Protein AF-0000000085037335 (afdb_homodimer)

Structure (mmCIF, N/CA/C/O backbone):
data_AF-0000000085037335-model_v1
#
loop_
_entity.id
_entity.type
_entity.pdbx_description
1 polymer 'Helix-turn-helix domain-containing protein'
#
loop_
_atom_site.group_PDB
_atom_site.id
_atom_site.type_symbol
_atom_site.label_atom_id
_atom_site.label_alt_id
_atom_site.label_comp_id
_atom_site.label_asym_id
_atom_site.label_entity_id
_atom_site.label_seq_id
_atom_site.pdbx_PDB_ins_code
_atom_site.Cartn_x
_atom_site.Cartn_y
_atom_site.Cartn_z
_atom_site.occupancy
_atom_site.B_iso_or_equiv
_atom_site.auth_seq_id
_atom_site.auth_comp_id
_atom_site.auth_asym_id
_atom_site.auth_atom_id
_atom_site.pdbx_PDB_model_num
ATOM 1 N N . MET A 1 1 ? 2.287 -10.758 11.461 1 79.62 1 MET A N 1
ATOM 2 C CA . MET A 1 1 ? 1.59 -10.734 10.18 1 79.62 1 MET A CA 1
ATOM 3 C C . MET A 1 1 ? 1.152 -9.312 9.828 1 79.62 1 MET A C 1
ATOM 5 O O . MET A 1 1 ? 0.823 -8.523 10.711 1 79.62 1 MET A O 1
ATOM 9 N N . ILE A 1 2 ? 1.371 -8.938 8.516 1 87.19 2 ILE A N 1
ATOM 10 C CA . ILE A 1 2 ? 1.037 -7.586 8.086 1 87.19 2 ILE A CA 1
ATOM 11 C C . ILE A 1 2 ? -0.454 -7.5 7.77 1 87.19 2 ILE A C 1
ATOM 13 O O . ILE A 1 2 ? -0.998 -8.359 7.066 1 87.19 2 ILE A O 1
ATOM 17 N N . ASP A 1 3 ? -1.131 -6.586 8.414 1 95.56 3 ASP A N 1
ATOM 18 C CA . ASP A 1 3 ? -2.535 -6.316 8.125 1 95.56 3 ASP A CA 1
ATOM 19 C C . ASP A 1 3 ? -2.697 -5.004 7.359 1 95.56 3 ASP A C 1
ATOM 21 O O . ASP A 1 3 ? -2.547 -3.924 7.934 1 95.56 3 ASP A O 1
ATOM 25 N N . LEU A 1 4 ? -3.092 -5.078 6.078 1 97.25 4 LEU A N 1
ATOM 26 C CA . LEU A 1 4 ? -3.162 -3.916 5.195 1 97.25 4 LEU A CA 1
ATOM 27 C C . LEU A 1 4 ? -4.371 -3.049 5.535 1 97.25 4 LEU A C 1
ATOM 29 O O . LEU A 1 4 ? -4.492 -1.928 5.035 1 97.25 4 LEU A O 1
ATOM 33 N N . ARG A 1 5 ? -5.211 -3.539 6.398 1 95.56 5 ARG A N 1
ATOM 34 C CA . ARG A 1 5 ? -6.379 -2.768 6.809 1 95.56 5 ARG A CA 1
ATOM 35 C C . ARG A 1 5 ? -6.035 -1.813 7.945 1 95.56 5 ARG A C 1
ATOM 37 O O . ARG A 1 5 ? -6.875 -1.017 8.375 1 95.56 5 ARG A O 1
ATOM 44 N N . ASP A 1 6 ? -4.816 -1.895 8.367 1 96.75 6 ASP A N 1
ATOM 45 C CA . ASP A 1 6 ? -4.371 -0.993 9.43 1 96.75 6 ASP A CA 1
ATOM 46 C C . ASP A 1 6 ? -4.586 0.466 9.031 1 96.75 6 ASP A C 1
ATOM 48 O O . ASP A 1 6 ? -4.141 0.899 7.969 1 96.75 6 ASP A O 1
ATOM 52 N N . ARG A 1 7 ? -5.145 1.207 9.906 1 95.56 7 ARG A N 1
ATOM 53 C CA . ARG A 1 7 ? -5.48 2.602 9.633 1 95.56 7 ARG A CA 1
ATOM 54 C C . ARG A 1 7 ? -4.223 3.457 9.523 1 95.56 7 ARG A C 1
ATOM 56 O O . ARG A 1 7 ? -4.266 4.562 8.984 1 95.56 7 ARG A O 1
ATOM 63 N N . ASP A 1 8 ? -3.139 2.914 9.977 1 96.75 8 ASP A N 1
ATOM 64 C CA . ASP A 1 8 ? -1.885 3.662 9.977 1 96.75 8 ASP A CA 1
ATOM 65 C C . ASP A 1 8 ? -1.195 3.57 8.609 1 96.75 8 ASP A C 1
ATOM 67 O O . ASP A 1 8 ? -0.164 4.207 8.391 1 96.75 8 ASP A O 1
ATOM 71 N N . ILE A 1 9 ? -1.771 2.85 7.719 1 97.94 9 ILE A N 1
ATOM 72 C CA . ILE A 1 9 ? -1.304 2.84 6.336 1 97.94 9 ILE A CA 1
ATOM 73 C C . ILE A 1 9 ? -2.352 3.486 5.434 1 97.94 9 ILE A C 1
ATOM 75 O O . ILE A 1 9 ? -3.541 3.178 5.535 1 97.94 9 ILE A O 1
ATOM 79 N N . MET A 1 10 ? -1.904 4.371 4.57 1 98.06 10 MET A N 1
ATOM 80 C CA . MET A 1 10 ? -2.875 5.117 3.775 1 98.06 10 MET A CA 1
ATOM 81 C C . MET A 1 10 ? -2.266 5.566 2.451 1 98.06 10 MET A C 1
ATOM 83 O O . MET A 1 10 ? -1.042 5.598 2.307 1 98.06 10 MET A O 1
ATOM 87 N N . SER A 1 11 ? -3.135 5.848 1.482 1 98.38 11 SER A N 1
ATOM 88 C CA . SER A 1 11 ? -2.672 6.457 0.24 1 98.38 11 SER A CA 1
ATOM 89 C C . SER A 1 11 ? -2.193 7.887 0.469 1 98.38 11 SER A C 1
ATOM 91 O O . SER A 1 11 ? -2.564 8.523 1.46 1 98.38 11 SER A O 1
ATOM 93 N N . SER A 1 12 ? -1.474 8.336 -0.417 1 98.5 12 SER A N 1
ATOM 94 C CA . SER A 1 12 ? -0.953 9.695 -0.321 1 98.5 12 SER A CA 1
ATOM 95 C C . SER A 1 12 ? -2.082 10.711 -0.239 1 98.5 12 SER A C 1
ATOM 97 O O . SER A 1 12 ? -2.016 11.664 0.548 1 98.5 12 SER A O 1
ATOM 99 N N . MET A 1 13 ? -3.127 10.523 -1.058 1 98.31 13 MET A N 1
ATOM 100 C CA . MET A 1 13 ? -4.238 11.469 -1.051 1 98.31 13 MET A CA 1
ATOM 101 C C . MET A 1 13 ? -4.98 11.43 0.283 1 98.31 13 MET A C 1
ATOM 103 O O . MET A 1 13 ? -5.305 12.469 0.847 1 98.31 13 MET A O 1
ATOM 107 N N . GLU A 1 14 ? -5.258 10.266 0.747 1 98.25 14 GLU A N 1
ATOM 108 C CA . GLU A 1 14 ? -5.914 10.109 2.043 1 98.25 14 GLU A CA 1
ATOM 109 C C . GLU A 1 14 ? -5.086 10.742 3.156 1 98.25 14 GLU A C 1
ATOM 111 O O . GLU A 1 14 ? -5.625 11.43 4.027 1 98.25 14 GLU A O 1
ATOM 116 N N . ALA A 1 15 ? -3.814 10.484 3.148 1 98.81 15 ALA A N 1
ATOM 117 C CA . ALA A 1 15 ? -2.893 11.039 4.137 1 98.81 15 ALA A CA 1
ATOM 118 C C . ALA A 1 15 ? -2.963 12.562 4.164 1 98.81 15 ALA A C 1
ATOM 120 O O . ALA A 1 15 ? -3.084 13.172 5.23 1 98.81 15 ALA A O 1
ATOM 121 N N . ALA A 1 16 ? -2.887 13.117 2.951 1 98.81 16 ALA A N 1
ATOM 122 C CA . ALA A 1 16 ? -2.949 14.57 2.842 1 98.81 16 ALA A CA 1
ATOM 123 C C . ALA A 1 16 ? -4.227 15.109 3.477 1 98.81 16 ALA A C 1
ATOM 125 O O . ALA A 1 16 ? -4.184 16.078 4.25 1 98.81 16 ALA A O 1
ATOM 126 N N . LYS A 1 17 ? -5.293 14.484 3.182 1 98.56 17 LYS A N 1
ATOM 127 C CA . LYS A 1 17 ? -6.582 14.914 3.715 1 98.56 17 LYS A CA 1
ATOM 128 C C . LYS A 1 17 ? -6.609 14.812 5.238 1 98.56 17 LYS A C 1
ATOM 130 O O . LYS A 1 17 ? -7.078 15.727 5.918 1 98.56 17 LYS A O 1
ATOM 135 N N . ARG A 1 18 ? -6.129 13.773 5.746 1 98.62 18 ARG A N 1
ATOM 136 C CA . ARG A 1 18 ? -6.133 13.539 7.188 1 98.62 18 ARG A CA 1
ATOM 137 C C . ARG A 1 18 ? -5.301 14.586 7.918 1 98.62 18 ARG A C 1
ATOM 139 O O . ARG A 1 18 ? -5.594 14.93 9.062 1 98.62 18 ARG A O 1
ATOM 146 N N . TRP A 1 19 ? -4.355 15.062 7.316 1 98.69 19 TRP A N 1
ATOM 147 C CA . TRP A 1 19 ? -3.475 16.047 7.934 1 98.69 19 TRP A CA 1
ATOM 148 C C . TRP A 1 19 ? -3.848 17.453 7.492 1 98.69 19 TRP A C 1
ATOM 150 O O . TRP A 1 19 ? -3.049 18.391 7.633 1 98.69 19 TRP A O 1
ATOM 160 N N . MET A 1 20 ? -4.914 17.531 6.766 1 98.44 20 MET A N 1
ATOM 161 C CA . MET A 1 20 ? -5.43 18.844 6.359 1 98.44 20 MET A CA 1
ATOM 162 C C . MET A 1 20 ? -4.445 19.562 5.449 1 98.44 20 MET A C 1
ATOM 164 O O . MET A 1 20 ? -4.148 20.734 5.652 1 98.44 20 MET A O 1
ATOM 168 N N . LYS A 1 21 ? -3.877 18.812 4.508 1 98.31 21 LYS A N 1
ATOM 169 C CA . LYS A 1 21 ? -2.965 19.344 3.498 1 98.31 21 LYS A CA 1
ATOM 170 C C . LYS A 1 21 ? -3.604 19.328 2.113 1 98.31 21 LYS A C 1
ATOM 172 O O . LYS A 1 21 ? -4.676 18.734 1.93 1 98.31 21 LYS A O 1
ATOM 177 N N . ALA A 1 22 ? -2.902 20.047 1.201 1 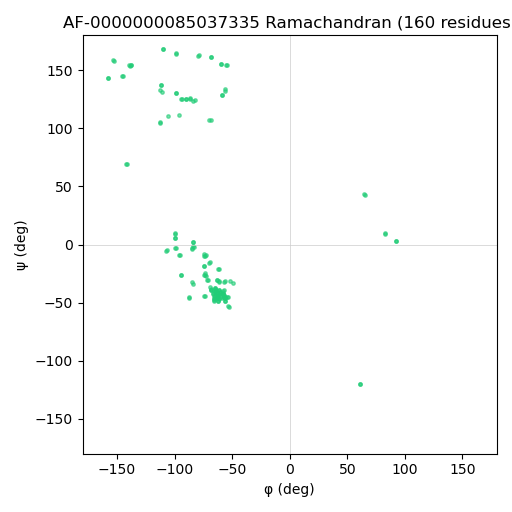98.31 22 ALA A N 1
ATOM 178 C CA . ALA A 1 22 ? -3.318 19.938 -0.195 1 98.31 22 ALA A CA 1
ATOM 179 C C . ALA A 1 22 ? -3.234 18.5 -0.688 1 98.31 22 ALA A C 1
ATOM 181 O O . ALA A 1 22 ? -2.383 17.734 -0.234 1 98.31 22 ALA A O 1
ATOM 182 N N . ASP A 1 23 ? -4.012 18.172 -1.696 1 98.12 23 ASP A N 1
ATOM 183 C CA . ASP A 1 23 ? -4.148 16.781 -2.164 1 98.12 23 ASP A CA 1
ATOM 184 C C . ASP A 1 23 ? -2.812 16.234 -2.654 1 98.12 23 ASP A C 1
ATOM 186 O O . ASP A 1 23 ? -2.561 15.031 -2.564 1 98.12 23 ASP A O 1
ATOM 190 N N . ASP A 1 24 ? -1.976 17.062 -3.182 1 98.44 24 ASP A N 1
ATOM 191 C CA . ASP A 1 24 ? -0.737 16.594 -3.791 1 98.44 24 ASP A CA 1
ATOM 192 C C . ASP A 1 24 ? 0.446 16.766 -2.842 1 98.44 24 ASP A C 1
ATOM 194 O O . ASP A 1 24 ? 1.6 16.609 -3.244 1 98.44 24 ASP A O 1
ATOM 198 N N . TYR A 1 25 ? 0.111 17.125 -1.598 1 98.81 25 TYR A N 1
ATOM 199 C CA . TYR A 1 25 ? 1.15 17.438 -0.626 1 98.81 25 TYR A CA 1
ATOM 200 C C . TYR A 1 25 ? 2.168 16.312 -0.526 1 98.81 25 TYR A C 1
ATOM 202 O O . TYR A 1 25 ? 3.373 16.531 -0.667 1 98.81 25 TYR A O 1
ATOM 210 N N . VAL A 1 26 ? 1.73 15.109 -0.295 1 98.81 26 VAL A N 1
ATOM 211 C CA . VAL A 1 26 ? 2.631 13.984 -0.063 1 98.81 26 VAL A CA 1
ATOM 212 C C . VAL A 1 26 ? 3.469 13.727 -1.313 1 98.81 26 VAL A C 1
ATOM 214 O O . VAL A 1 26 ? 4.68 13.508 -1.223 1 98.81 26 VAL A O 1
ATOM 217 N N . ARG A 1 27 ? 2.828 13.727 -2.438 1 98.56 27 ARG A N 1
ATOM 218 C CA . ARG A 1 27 ? 3.533 13.531 -3.699 1 98.56 27 ARG A CA 1
ATOM 219 C C . ARG A 1 27 ? 4.613 14.586 -3.898 1 98.56 27 ARG A C 1
ATOM 221 O O . ARG A 1 27 ? 5.711 14.281 -4.363 1 98.56 27 ARG A O 1
ATOM 228 N N . GLN A 1 28 ? 4.285 15.773 -3.582 1 98.75 28 GLN A N 1
ATOM 229 C CA . GLN A 1 28 ? 5.227 16.875 -3.75 1 98.75 28 GLN A CA 1
ATOM 230 C C . GLN A 1 28 ? 6.426 16.719 -2.818 1 98.75 28 GLN A C 1
ATOM 232 O O . GLN A 1 28 ? 7.574 16.891 -3.24 1 98.75 28 GLN A O 1
ATOM 237 N N . VAL A 1 29 ? 6.129 16.453 -1.593 1 98.62 29 VAL A N 1
ATOM 238 C CA . VAL A 1 29 ? 7.211 16.297 -0.627 1 98.62 29 VAL A CA 1
ATOM 239 C C . VAL A 1 29 ? 8.078 15.102 -1.012 1 98.62 29 VAL A C 1
ATOM 241 O O . VAL A 1 29 ? 9.312 15.18 -0.964 1 98.62 29 VAL A O 1
ATOM 244 N N . TYR A 1 30 ? 7.426 14.078 -1.416 1 98.69 30 TYR A N 1
ATOM 245 C CA . TYR A 1 30 ? 8.156 12.875 -1.812 1 98.69 30 TYR A CA 1
ATOM 246 C C . TYR A 1 30 ? 9.078 13.164 -2.996 1 98.69 30 TYR A C 1
ATOM 248 O O . TYR A 1 30 ? 10.195 12.648 -3.059 1 98.69 30 TYR A O 1
ATOM 256 N N . ARG A 1 31 ? 8.57 13.82 -3.967 1 98.25 31 ARG A N 1
ATOM 257 C CA . ARG A 1 31 ? 9.336 14.156 -5.164 1 98.25 31 ARG A CA 1
ATOM 258 C C . ARG A 1 31 ? 10.531 15.031 -4.82 1 98.25 31 ARG A C 1
ATOM 260 O O . ARG A 1 31 ? 11.625 14.844 -5.359 1 98.25 31 ARG A O 1
ATOM 267 N N . LYS A 1 32 ? 10.383 15.938 -3.938 1 98.31 32 LYS A N 1
ATOM 268 C CA . LYS A 1 32 ? 11.391 16.953 -3.652 1 98.31 32 LYS A CA 1
ATOM 269 C C . LYS A 1 32 ? 12.391 16.469 -2.605 1 98.31 32 LYS A C 1
ATOM 271 O O . LYS A 1 32 ? 13.594 16.672 -2.742 1 98.31 32 LYS A O 1
ATOM 276 N N . THR A 1 33 ? 11.797 15.852 -1.522 1 98.06 33 THR A N 1
ATOM 277 C CA . THR A 1 33 ? 12.633 15.453 -0.396 1 98.06 33 THR A CA 1
ATOM 278 C C . THR A 1 33 ? 12.172 14.117 0.18 1 98.06 33 THR A C 1
ATOM 280 O O . THR A 1 33 ? 11.727 14.055 1.33 1 98.06 33 THR A O 1
ATOM 283 N N . PRO A 1 34 ? 12.375 13.125 -0.564 1 97.69 34 PRO A N 1
ATOM 284 C CA . PRO A 1 34 ? 11.906 11.812 -0.111 1 97.69 34 PRO A CA 1
ATOM 285 C C . PRO A 1 34 ? 12.57 11.359 1.188 1 97.69 34 PRO A C 1
ATOM 287 O O . PRO A 1 34 ? 11.977 10.602 1.958 1 97.69 34 PRO A O 1
ATOM 290 N N . GLU A 1 35 ? 13.75 11.922 1.534 1 98 35 GLU A N 1
ATOM 291 C CA . GLU A 1 35 ? 14.523 11.508 2.699 1 98 35 GLU A CA 1
ATOM 292 C C . GLU A 1 35 ? 13.898 12.016 3.992 1 98 35 GLU A C 1
ATOM 294 O O . GLU A 1 35 ? 14.25 11.562 5.082 1 98 35 GLU A O 1
ATOM 299 N N . ARG A 1 36 ? 12.93 12.875 3.809 1 98.25 36 ARG A N 1
ATOM 300 C CA . ARG A 1 36 ? 12.25 13.375 4.996 1 98.25 36 ARG A CA 1
ATOM 301 C C . ARG A 1 36 ? 11.312 12.312 5.574 1 98.25 36 ARG A C 1
ATOM 303 O O . ARG A 1 36 ? 10.914 12.406 6.738 1 98.25 36 ARG A O 1
ATOM 310 N N . PHE A 1 37 ? 11.047 11.43 4.77 1 98.75 37 PHE A N 1
ATOM 311 C CA . PHE A 1 37 ? 10.297 10.289 5.285 1 98.75 37 PHE A CA 1
ATOM 312 C C . PHE A 1 37 ? 11.242 9.242 5.875 1 98.75 37 PHE A C 1
ATOM 314 O O . PHE A 1 37 ? 12.164 8.781 5.199 1 98.75 37 PHE A O 1
ATOM 321 N N . PRO A 1 38 ? 10.984 8.906 7.094 1 98.38 38 PRO A N 1
ATOM 322 C CA . PRO A 1 38 ? 11.789 7.805 7.621 1 98.38 38 PRO A CA 1
ATOM 323 C C . PRO A 1 38 ? 11.727 6.551 6.754 1 98.38 38 PRO A C 1
ATOM 325 O O . PRO A 1 38 ? 10.68 6.262 6.156 1 98.38 38 PRO A O 1
ATOM 328 N N . ALA A 1 39 ? 12.742 5.797 6.859 1 97.5 39 ALA A N 1
ATOM 329 C CA . ALA A 1 39 ? 12.789 4.562 6.078 1 97.5 39 ALA A CA 1
ATOM 330 C C . ALA A 1 39 ? 11.609 3.652 6.422 1 97.5 39 ALA A C 1
ATOM 332 O O . ALA A 1 39 ? 11.289 3.463 7.598 1 97.5 39 ALA A O 1
ATOM 333 N N . GLY A 1 40 ? 10.914 3.217 5.375 1 97.81 40 GLY A N 1
ATOM 334 C CA . GLY A 1 40 ? 9.852 2.24 5.582 1 97.81 40 GLY A CA 1
ATOM 335 C C . GLY A 1 40 ? 8.492 2.875 5.797 1 97.81 40 GLY A C 1
ATOM 336 O O . GLY A 1 40 ? 7.488 2.172 5.934 1 97.81 40 GLY A O 1
ATOM 337 N N . THR A 1 41 ? 8.453 4.152 5.707 1 98.5 41 THR A N 1
ATOM 338 C CA . THR A 1 41 ? 7.184 4.789 6.062 1 98.5 41 THR A CA 1
ATOM 339 C C . THR A 1 41 ? 6.469 5.301 4.812 1 98.5 41 THR A C 1
ATOM 341 O O . THR A 1 41 ? 5.355 5.816 4.898 1 98.5 41 THR A O 1
ATOM 344 N N . ILE A 1 42 ? 7.152 5.191 3.697 1 98.62 42 ILE A N 1
ATOM 345 C CA . ILE A 1 42 ? 6.523 5.527 2.424 1 98.62 42 ILE A CA 1
ATOM 346 C C . ILE A 1 42 ? 7.043 4.598 1.33 1 98.62 42 ILE A C 1
ATOM 348 O O . ILE A 1 42 ? 8.2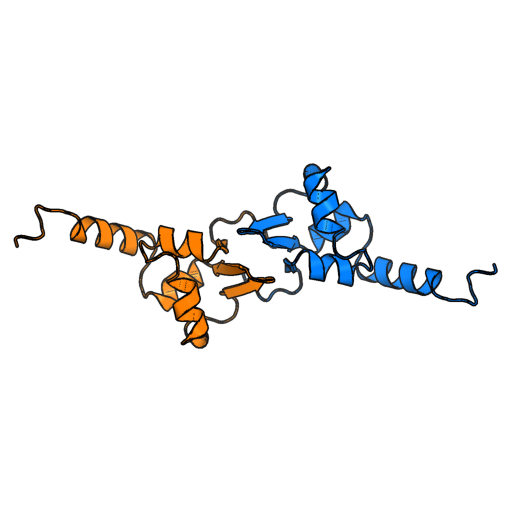11 4.211 1.337 1 98.62 42 ILE A O 1
ATOM 352 N N . ARG A 1 43 ? 6.18 4.273 0.416 1 97.94 43 ARG A N 1
ATOM 353 C CA . ARG A 1 43 ? 6.559 3.41 -0.697 1 97.94 43 ARG A CA 1
ATOM 354 C C . ARG A 1 43 ? 5.621 3.605 -1.886 1 97.94 43 ARG A C 1
ATOM 356 O O . ARG A 1 43 ? 4.418 3.787 -1.71 1 97.94 43 ARG A O 1
ATOM 363 N N . LYS A 1 44 ? 6.23 3.527 -2.996 1 96.69 44 LYS A N 1
ATOM 364 C CA . LYS A 1 44 ? 5.465 3.6 -4.234 1 96.69 44 LYS A CA 1
ATOM 365 C C . LYS A 1 44 ? 5.109 2.207 -4.746 1 96.69 44 LYS A C 1
ATOM 367 O O . LYS A 1 44 ? 5.988 1.358 -4.91 1 96.69 44 LYS A O 1
ATOM 372 N N . PHE A 1 45 ? 3.871 1.956 -4.965 1 97.12 45 PHE A N 1
ATOM 373 C CA . PHE A 1 45 ? 3.354 0.775 -5.648 1 97.12 45 PHE A CA 1
ATOM 374 C C . PHE A 1 45 ? 2.732 1.151 -6.984 1 97.12 45 PHE A C 1
ATOM 376 O O . PHE A 1 45 ? 1.589 1.61 -7.039 1 97.12 45 PHE A O 1
ATOM 383 N N . GLY A 1 46 ? 3.488 0.826 -8.016 1 92.5 46 GLY A N 1
ATOM 384 C CA . GLY A 1 46 ? 3.043 1.419 -9.266 1 92.5 46 GLY A CA 1
ATOM 385 C C . GLY A 1 46 ? 3.061 2.936 -9.25 1 92.5 46 GLY A C 1
ATOM 386 O O . GLY A 1 46 ? 4.098 3.545 -8.992 1 92.5 46 GLY A O 1
ATOM 387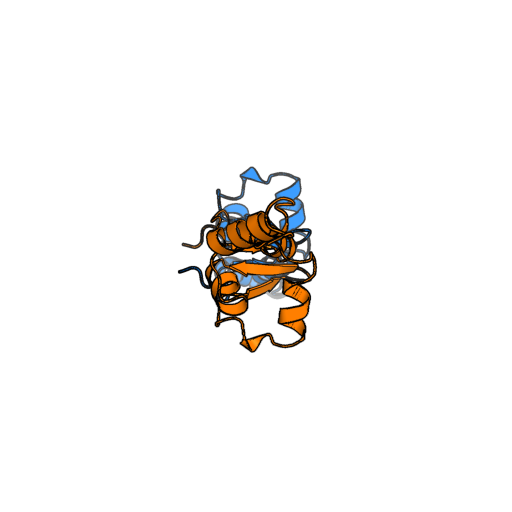 N N . LYS A 1 47 ? 1.919 3.455 -9.445 1 93.06 47 LYS A N 1
ATOM 388 C CA . LYS A 1 47 ? 1.841 4.914 -9.461 1 93.06 47 LYS A CA 1
ATOM 389 C C . LYS A 1 47 ? 1.346 5.449 -8.125 1 93.06 47 LYS A C 1
ATOM 391 O O . LYS A 1 47 ? 1.322 6.664 -7.906 1 93.06 47 LYS A O 1
ATOM 396 N N . GLN A 1 48 ? 1.027 4.586 -7.242 1 96.56 48 GLN A N 1
ATOM 397 C CA . GLN A 1 48 ? 0.418 5.008 -5.984 1 96.56 48 GLN A CA 1
ATOM 398 C C . GLN A 1 48 ? 1.453 5.07 -4.863 1 96.56 48 GLN A C 1
ATOM 400 O O . GLN A 1 48 ? 2.223 4.125 -4.672 1 96.56 48 GLN A O 1
ATOM 405 N N . LEU A 1 49 ? 1.427 6.23 -4.184 1 98.19 49 LEU A N 1
ATOM 406 C CA . LEU A 1 49 ? 2.221 6.363 -2.965 1 98.19 49 LEU A CA 1
ATOM 407 C C . LEU A 1 49 ? 1.412 5.945 -1.741 1 98.19 49 LEU A C 1
ATOM 409 O O . LEU A 1 49 ? 0.298 6.43 -1.533 1 98.19 49 LEU A O 1
ATOM 413 N N . VAL A 1 50 ? 1.98 5.062 -1.054 1 98.56 50 VAL A N 1
ATOM 414 C CA . VAL A 1 50 ? 1.409 4.648 0.224 1 98.56 50 VAL A CA 1
ATOM 415 C C . VAL A 1 50 ? 2.316 5.098 1.366 1 98.56 50 VAL A C 1
ATOM 417 O O . VAL A 1 50 ? 3.543 5.012 1.266 1 98.56 50 VAL A O 1
ATOM 420 N N . VAL A 1 51 ? 1.734 5.617 2.428 1 98.75 51 VAL A N 1
ATOM 421 C CA . VAL A 1 51 ? 2.506 6.203 3.518 1 98.75 51 VAL A CA 1
ATOM 422 C C . VAL A 1 51 ? 1.907 5.785 4.859 1 98.75 51 VAL A C 1
ATOM 424 O O . VAL A 1 51 ? 0.717 5.473 4.945 1 98.75 51 VAL A O 1
ATOM 427 N N . THR A 1 52 ? 2.738 5.777 5.867 1 98.56 52 THR A N 1
ATOM 428 C CA . THR A 1 52 ? 2.27 5.418 7.199 1 98.56 52 THR A CA 1
ATOM 429 C C . THR A 1 52 ? 2.004 6.668 8.031 1 98.56 52 THR A C 1
ATOM 431 O O . THR A 1 52 ? 2.463 7.758 7.688 1 98.56 52 THR A O 1
ATOM 434 N N . ARG A 1 53 ? 1.301 6.469 9.086 1 98.5 53 ARG A N 1
ATOM 435 C CA . ARG A 1 53 ? 1.062 7.539 10.055 1 98.5 53 ARG A CA 1
ATOM 436 C C . ARG A 1 53 ? 2.377 8.117 10.562 1 98.5 53 ARG A C 1
ATOM 438 O O . ARG A 1 53 ? 2.535 9.344 10.625 1 98.5 53 ARG A O 1
ATOM 445 N N . LYS A 1 54 ? 3.324 7.258 10.906 1 98.5 54 LYS A N 1
ATOM 446 C CA . LYS A 1 54 ? 4.629 7.727 11.367 1 98.5 54 LYS A CA 1
ATOM 447 C C . LYS A 1 54 ? 5.293 8.609 10.312 1 98.5 54 LYS A C 1
ATOM 449 O O . LYS A 1 54 ? 5.863 9.656 10.641 1 98.5 54 LYS A O 1
ATOM 454 N N . GLY A 1 55 ? 5.195 8.172 9.094 1 98.69 55 GLY A N 1
ATOM 455 C CA . GLY A 1 55 ? 5.742 8.977 8.023 1 98.69 55 GLY A CA 1
ATOM 456 C C . GLY A 1 55 ? 5.16 10.375 7.969 1 98.69 55 GLY A C 1
ATOM 457 O O . GLY A 1 55 ? 5.898 11.359 7.875 1 98.69 55 GLY A O 1
ATOM 458 N N . MET A 1 56 ? 3.893 10.43 8.086 1 98.81 56 MET A N 1
ATOM 459 C CA . MET A 1 56 ? 3.211 11.719 8.023 1 98.81 56 MET A CA 1
ATOM 460 C C . MET A 1 56 ? 3.576 12.586 9.227 1 98.81 56 MET A C 1
ATOM 462 O O . MET A 1 56 ? 3.807 13.789 9.086 1 98.81 56 MET A O 1
ATOM 466 N N . GLU A 1 57 ? 3.639 12.031 10.398 1 98.75 57 GLU A N 1
ATOM 467 C CA . GLU A 1 57 ? 3.986 12.781 11.602 1 98.75 57 GLU A CA 1
ATOM 468 C C . GLU A 1 57 ? 5.383 13.383 11.492 1 98.75 57 GLU A C 1
ATOM 470 O O . GLU A 1 57 ? 5.594 14.547 11.859 1 98.75 57 GLU A O 1
ATOM 475 N N . VAL A 1 58 ? 6.293 12.648 10.961 1 98.69 58 VAL A N 1
ATOM 476 C CA . VAL A 1 58 ? 7.68 13.102 10.898 1 98.69 58 VAL A CA 1
ATOM 477 C C . VAL A 1 58 ? 7.816 14.188 9.828 1 98.69 58 VAL A C 1
ATOM 479 O O . VAL A 1 58 ? 8.398 15.242 10.078 1 98.69 58 VAL A O 1
ATOM 482 N N . VAL A 1 59 ? 7.211 13.953 8.695 1 98.62 59 VAL A N 1
ATOM 483 C CA . VAL A 1 59 ? 7.441 14.859 7.574 1 98.62 59 VAL A CA 1
ATOM 484 C C . VAL A 1 59 ? 6.75 16.188 7.836 1 98.62 59 VAL A C 1
ATOM 486 O O . VAL A 1 59 ? 7.227 17.234 7.391 1 98.62 59 VAL A O 1
ATOM 489 N N . THR A 1 60 ? 5.648 16.141 8.562 1 98.5 60 THR A N 1
ATOM 490 C CA . THR A 1 60 ? 4.895 17.359 8.812 1 98.5 60 THR A CA 1
ATOM 491 C C . THR A 1 60 ? 5.301 17.984 10.141 1 98.5 60 THR A C 1
ATOM 493 O O . THR A 1 60 ? 5.031 19.172 10.391 1 98.5 60 THR A O 1
ATOM 496 N N . GLY A 1 61 ? 5.789 17.125 11.062 1 98.5 61 GLY A N 1
ATOM 497 C CA . GLY A 1 61 ? 6.148 17.594 12.383 1 98.5 61 GLY A CA 1
ATOM 498 C C . GLY A 1 61 ? 4.965 17.703 13.328 1 98.5 61 GLY A C 1
ATOM 499 O O . GLY A 1 61 ? 5.059 18.312 14.391 1 98.5 61 GLY A O 1
ATOM 500 N N . GLU A 1 62 ? 3.838 17.188 12.93 1 98.38 62 GLU A N 1
ATOM 501 C CA . GLU A 1 62 ? 2.627 17.234 13.75 1 98.38 62 GLU A CA 1
ATOM 502 C C . GLU A 1 62 ? 1.855 15.922 13.664 1 98.38 62 GLU A C 1
ATOM 504 O O . GLU A 1 62 ? 1.942 15.211 12.664 1 98.38 62 GLU A O 1
ATOM 509 N N . THR A 1 63 ? 1.104 15.648 14.68 1 98.62 63 THR A N 1
ATOM 510 C CA . THR A 1 63 ? 0.187 14.516 14.664 1 98.62 63 THR A CA 1
ATOM 511 C C . THR A 1 63 ? -1.083 14.859 13.891 1 98.62 63 THR A C 1
ATOM 513 O O . THR A 1 63 ? -1.344 16.031 13.602 1 98.62 63 THR A O 1
ATOM 516 N N . GLU A 1 64 ? -1.723 13.758 13.562 1 98.56 64 GLU A N 1
ATOM 517 C CA . GLU A 1 64 ? -2.994 13.953 12.875 1 98.56 64 GLU A CA 1
ATOM 518 C C . GLU A 1 64 ? -3.918 14.875 13.664 1 98.56 64 GLU A C 1
ATOM 520 O O . GLU A 1 64 ? -4.559 15.758 13.094 1 98.56 64 GLU A O 1
ATOM 525 N N . ILE A 1 65 ? -4.004 14.656 14.898 1 98.19 65 ILE A N 1
ATOM 526 C CA . ILE A 1 65 ? -4.871 15.43 15.781 1 98.19 6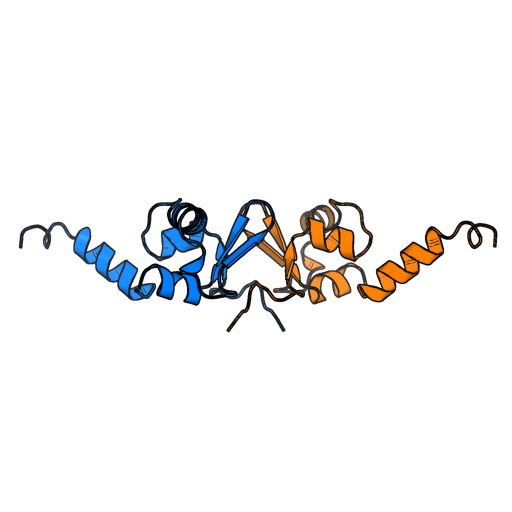5 ILE A CA 1
ATOM 527 C C . ILE A 1 65 ? -4.422 16.891 15.781 1 98.19 65 ILE A C 1
ATOM 529 O O . ILE A 1 65 ? -5.25 17.797 15.664 1 98.19 65 ILE A O 1
ATOM 533 N N . GLU A 1 66 ? -3.146 17.109 15.961 1 98.31 66 GLU A N 1
ATOM 534 C CA . GLU A 1 66 ? -2.607 18.469 15.945 1 98.31 66 GLU A CA 1
ATOM 535 C C . GLU A 1 66 ? -2.932 19.188 14.633 1 98.31 66 GLU A C 1
ATOM 537 O O . GLU A 1 66 ? -3.287 20.359 14.633 1 98.31 66 GLU A O 1
ATOM 542 N N . ALA A 1 67 ? -2.865 18.453 13.547 1 98.25 67 ALA A N 1
ATOM 543 C CA . ALA A 1 67 ? -3.156 19.031 12.234 1 98.25 67 ALA A CA 1
ATOM 544 C C . ALA A 1 67 ? -4.602 19.516 12.156 1 98.25 67 ALA A C 1
ATOM 546 O O . ALA A 1 67 ? -4.871 20.594 11.648 1 98.25 67 ALA A O 1
ATOM 547 N N . LYS A 1 68 ? -5.434 18.719 12.641 1 97.5 68 LYS A N 1
ATOM 548 C CA . LYS A 1 68 ? -6.855 19.047 12.617 1 97.5 68 LYS A CA 1
ATOM 549 C C . LYS A 1 68 ? -7.164 20.219 13.547 1 97.5 68 LYS A C 1
ATOM 551 O O . LYS A 1 68 ? -7.988 21.078 13.234 1 97.5 68 LYS A O 1
ATOM 556 N N . GLN A 1 69 ? -6.5 20.234 14.664 1 96.94 69 GLN A N 1
ATOM 557 C CA . GLN A 1 69 ? -6.68 21.344 15.602 1 96.94 69 GLN A CA 1
ATOM 558 C C . GLN A 1 69 ? -6.184 22.656 15 1 96.94 69 GLN A C 1
ATOM 560 O O . GLN A 1 69 ? -6.859 23.688 15.102 1 96.94 69 GLN A O 1
ATOM 565 N N . PHE A 1 70 ? -5.051 22.594 14.383 1 94.75 70 PHE A N 1
ATOM 566 C CA . PHE A 1 70 ? -4.488 23.797 13.766 1 94.75 70 PHE A CA 1
ATOM 567 C C . PHE A 1 70 ? -5.375 24.281 12.633 1 94.75 70 PHE A C 1
ATOM 569 O O . PHE A 1 70 ? -5.562 25.5 12.469 1 94.75 70 PHE A O 1
ATOM 576 N N . ALA A 1 71 ? -5.91 23.359 11.898 1 93.94 71 ALA A N 1
ATOM 577 C CA . ALA A 1 71 ? -6.797 23.734 10.797 1 93.94 71 ALA A CA 1
ATOM 578 C C . ALA A 1 71 ? -8.07 24.406 11.32 1 93.94 71 ALA A C 1
ATOM 580 O O . ALA A 1 71 ? -8.578 25.344 10.711 1 93.94 71 ALA A O 1
ATOM 581 N N . SER A 1 72 ? -8.547 23.859 12.391 1 93 72 SER A N 1
ATOM 582 C CA . SER A 1 72 ? -9.758 24.422 12.984 1 93 72 SER A CA 1
ATOM 583 C C . SER A 1 72 ? -9.516 25.828 13.5 1 93 72 SER A C 1
ATOM 585 O O . SER A 1 72 ? -10.398 26.688 13.391 1 93 72 SER A O 1
ATOM 587 N N . ILE A 1 73 ? -8.414 26.062 14.031 1 91.31 73 ILE A N 1
ATOM 588 C CA . ILE A 1 73 ? -8.055 27.375 14.57 1 91.31 73 ILE A CA 1
ATOM 589 C C . ILE A 1 73 ? -7.898 28.375 13.422 1 91.31 73 ILE A C 1
ATOM 591 O O . ILE A 1 73 ? -8.391 29.5 13.508 1 91.31 73 ILE A O 1
ATOM 595 N N . ARG A 1 74 ? -7.312 27.875 12.344 1 91.19 74 ARG A N 1
ATOM 596 C CA . ARG A 1 74 ? -7.047 28.75 11.211 1 91.19 74 ARG A CA 1
ATOM 597 C C . ARG A 1 74 ? -8.336 29.094 10.461 1 91.19 74 ARG A C 1
ATOM 599 O O . ARG A 1 74 ? -8.438 30.156 9.844 1 91.19 74 ARG A O 1
ATOM 606 N N . GLN A 1 75 ? -9.273 28.25 10.531 1 88.62 75 GLN A N 1
ATOM 607 C CA . GLN A 1 75 ? -10.508 28.453 9.773 1 88.62 75 GLN A CA 1
ATOM 608 C C . GLN A 1 75 ? -11.57 29.125 10.633 1 88.62 75 GLN A C 1
ATOM 610 O O . GLN A 1 75 ? -12.648 29.469 10.133 1 88.62 75 GLN A O 1
ATOM 615 N N . ASP A 1 76 ? -11.203 29.203 11.914 1 83.69 76 ASP A N 1
ATOM 616 C CA . ASP A 1 76 ? -12.141 29.859 12.812 1 83.69 76 ASP A CA 1
ATOM 617 C C . ASP A 1 76 ? -12.195 31.359 12.539 1 83.69 76 ASP A C 1
ATOM 619 O O . ASP A 1 76 ? -11.203 32.062 12.742 1 83.69 76 ASP A O 1
ATOM 623 N N . PRO A 1 77 ? -13.227 31.922 11.953 1 77.44 77 PRO A N 1
ATOM 624 C CA . PRO A 1 77 ? -13.352 33.344 11.641 1 77.44 77 PRO A CA 1
ATOM 625 C C . PRO A 1 77 ? -13.203 34.25 12.883 1 77.44 77 PRO A C 1
ATOM 627 O O . PRO A 1 77 ? -12.828 35.406 12.766 1 77.44 77 PRO A O 1
ATOM 630 N N . ASN A 1 78 ? -13.625 33.719 13.938 1 73.94 78 ASN A N 1
ATOM 631 C CA . ASN A 1 78 ? -13.57 34.531 15.148 1 73.94 78 ASN A CA 1
ATOM 632 C C . ASN A 1 78 ? -12.148 34.656 15.672 1 73.94 78 ASN A C 1
ATOM 634 O O . ASN A 1 78 ? -11.875 35.469 16.547 1 73.94 78 ASN A O 1
ATOM 638 N N . ILE A 1 79 ? -11.312 33.781 15.43 1 60.47 79 ILE A N 1
ATOM 639 C CA . ILE A 1 79 ? -9.93 33.781 15.906 1 60.47 79 ILE A CA 1
ATOM 640 C C . ILE A 1 79 ? -9.062 34.594 14.961 1 60.47 79 ILE A C 1
ATOM 642 O O . ILE A 1 79 ? -8.008 35.094 15.352 1 60.47 79 ILE A O 1
ATOM 646 N N . ARG A 1 80 ? -9.312 34.656 13.68 1 54.66 80 ARG A N 1
ATOM 647 C CA . ARG A 1 80 ? -8.469 35.375 12.75 1 54.66 80 ARG A CA 1
ATOM 648 C C . ARG A 1 80 ? -8.234 36.812 13.234 1 54.66 80 ARG A C 1
ATOM 650 O O . ARG A 1 80 ? -7.285 37.469 12.812 1 54.66 80 ARG A O 1
ATOM 657 N N . ASP A 1 81 ? -9.156 37.344 13.891 1 49.28 81 ASP A N 1
ATOM 658 C CA . ASP A 1 81 ? -9.109 38.781 14.203 1 49.28 81 ASP A CA 1
ATOM 659 C C . ASP A 1 81 ? -8.273 39.031 15.453 1 49.28 81 ASP A C 1
ATOM 661 O O . ASP A 1 81 ? -8.234 40.156 15.953 1 49.28 81 ASP A O 1
ATOM 665 N N . LEU A 1 82 ? -7.699 37.938 16 1 40.72 82 LEU A N 1
ATOM 666 C CA . LEU A 1 82 ? -6.934 38.406 17.141 1 40.72 82 LEU A CA 1
ATOM 667 C C . LEU A 1 82 ? -5.531 38.844 16.719 1 40.72 82 LEU A C 1
ATOM 669 O O . LEU A 1 82 ? -4.91 38.1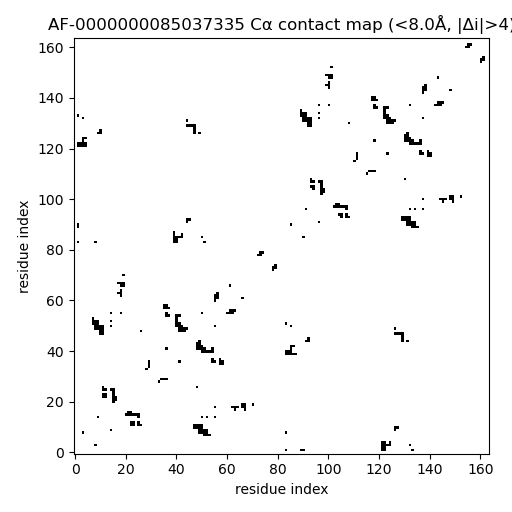88 15.875 1 40.72 82 LEU A O 1
ATOM 673 N N . MET B 1 1 ? 5.09 -1.485 14.578 1 79.5 1 MET B N 1
ATOM 674 C CA . MET B 1 1 ? 5.07 -0.513 13.484 1 79.5 1 MET B CA 1
ATOM 675 C C . MET B 1 1 ? 5.223 -1.205 12.141 1 79.5 1 MET B C 1
ATOM 677 O O . MET B 1 1 ? 5.91 -2.221 12.031 1 79.5 1 MET B O 1
ATOM 681 N N . ILE B 1 2 ? 4.406 -0.747 11.125 1 86.12 2 ILE B N 1
ATOM 682 C CA . ILE B 1 2 ? 4.43 -1.398 9.82 1 86.12 2 ILE B CA 1
ATOM 683 C C . ILE B 1 2 ? 5.57 -0.829 8.977 1 86.12 2 ILE B C 1
ATOM 685 O O . ILE B 1 2 ? 5.746 0.39 8.906 1 86.12 2 ILE B O 1
ATOM 689 N N . ASP B 1 3 ? 6.438 -1.686 8.523 1 95.44 3 ASP B N 1
ATOM 690 C CA . ASP B 1 3 ? 7.496 -1.324 7.586 1 95.44 3 ASP B CA 1
ATOM 691 C C . ASP B 1 3 ? 7.086 -1.635 6.148 1 95.44 3 ASP B C 1
ATOM 693 O O . ASP B 1 3 ? 7.02 -2.801 5.754 1 95.44 3 ASP B O 1
ATOM 697 N N . LEU B 1 4 ? 6.871 -0.603 5.32 1 97.31 4 LEU B N 1
ATOM 698 C CA . LEU B 1 4 ? 6.34 -0.757 3.971 1 97.31 4 LEU B CA 1
ATOM 699 C C . LEU B 1 4 ? 7.387 -1.356 3.039 1 97.31 4 LEU B C 1
ATOM 701 O O . LEU B 1 4 ? 7.066 -1.762 1.919 1 97.31 4 LEU B O 1
ATOM 705 N N . ARG B 1 5 ? 8.602 -1.46 3.527 1 95.62 5 ARG B N 1
ATOM 706 C CA . ARG B 1 5 ? 9.664 -2.053 2.725 1 95.62 5 ARG B CA 1
ATOM 707 C C . ARG B 1 5 ? 9.664 -3.572 2.854 1 95.62 5 ARG B C 1
ATOM 709 O O . ARG B 1 5 ? 10.438 -4.258 2.178 1 95.62 5 ARG B O 1
ATOM 716 N N . ASP B 1 6 ? 8.797 -4.035 3.684 1 97 6 ASP B N 1
ATOM 717 C CA . ASP B 1 6 ? 8.703 -5.484 3.855 1 97 6 ASP B CA 1
ATOM 718 C C . ASP B 1 6 ? 8.438 -6.18 2.521 1 97 6 ASP B C 1
ATOM 720 O O . ASP B 1 6 ? 7.504 -5.82 1.802 1 97 6 ASP B O 1
ATOM 724 N N . ARG B 1 7 ? 9.156 -7.211 2.268 1 95.88 7 ARG B N 1
ATOM 725 C CA . ARG B 1 7 ? 9.062 -7.926 0.998 1 95.88 7 ARG B CA 1
ATOM 726 C C . ARG B 1 7 ? 7.738 -8.672 0.88 1 95.88 7 ARG B C 1
ATOM 728 O O . ARG B 1 7 ? 7.324 -9.039 -0.22 1 95.88 7 ARG B O 1
ATOM 735 N N . ASP B 1 8 ? 7.086 -8.82 1.978 1 97 8 ASP B N 1
ATOM 736 C CA . ASP B 1 8 ? 5.828 -9.562 1.994 1 97 8 ASP B CA 1
ATOM 737 C C . ASP B 1 8 ? 4.66 -8.672 1.587 1 97 8 ASP B C 1
ATOM 739 O O . ASP B 1 8 ? 3.523 -9.141 1.473 1 97 8 ASP B O 1
ATOM 743 N N . ILE B 1 9 ? 4.93 -7.438 1.315 1 98 9 ILE B N 1
ATOM 744 C CA . ILE B 1 9 ? 3.947 -6.527 0.737 1 98 9 ILE B CA 1
ATOM 745 C C . ILE B 1 9 ? 4.344 -6.184 -0.696 1 98 9 ILE B C 1
ATOM 747 O O . ILE B 1 9 ? 5.488 -5.801 -0.955 1 98 9 ILE B O 1
ATOM 751 N N . MET B 1 10 ? 3.387 -6.289 -1.598 1 98.12 10 MET B N 1
ATOM 752 C CA . MET B 1 10 ? 3.756 -6.078 -2.996 1 98.12 10 MET B CA 1
ATOM 753 C C . MET B 1 10 ? 2.562 -5.578 -3.803 1 98.12 10 MET B C 1
ATOM 755 O O . MET B 1 10 ? 1.413 -5.734 -3.383 1 98.12 10 MET B O 1
ATOM 759 N N . SER B 1 11 ? 2.85 -4.934 -4.922 1 98.44 11 SER B N 1
ATOM 760 C CA . SER B 1 11 ? 1.79 -4.574 -5.859 1 98.44 11 SER B CA 1
ATOM 761 C C . SER B 1 11 ? 1.191 -5.812 -6.52 1 98.44 11 SER B C 1
ATOM 763 O O . SER B 1 11 ? 1.824 -6.871 -6.555 1 98.44 11 SER B O 1
ATOM 765 N N . SER B 1 12 ? 0.1 -5.645 -7.027 1 98.5 12 SER B N 1
ATOM 766 C CA . SER B 1 12 ? -0.58 -6.75 -7.699 1 98.5 12 SER B CA 1
ATOM 767 C C . SER B 1 12 ? 0.259 -7.297 -8.852 1 98.5 12 SER B C 1
ATOM 769 O O . SER B 1 12 ? 0.36 -8.516 -9.023 1 98.5 12 SER B O 1
ATOM 771 N N . MET B 1 13 ? 0.864 -6.395 -9.633 1 98.31 13 MET B N 1
ATOM 772 C CA . MET B 1 13 ? 1.67 -6.84 -10.766 1 98.31 13 MET B CA 1
ATOM 773 C C . MET B 1 13 ? 2.902 -7.602 -10.289 1 98.31 13 MET B C 1
ATOM 775 O O . MET B 1 13 ? 3.234 -8.656 -10.836 1 98.31 13 MET B O 1
ATOM 779 N N . GLU B 1 14 ? 3.576 -7.07 -9.344 1 98.31 14 GLU B N 1
ATOM 780 C CA . GLU B 1 14 ? 4.738 -7.746 -8.773 1 98.31 14 GLU B CA 1
ATOM 781 C C . GLU B 1 14 ? 4.363 -9.117 -8.219 1 98.31 14 GLU B C 1
ATOM 783 O O . GLU B 1 14 ? 5.082 -10.094 -8.438 1 98.31 14 GLU B O 1
ATOM 788 N N . ALA B 1 15 ? 3.281 -9.172 -7.5 1 98.81 15 ALA B N 1
ATOM 789 C CA . ALA B 1 15 ? 2.787 -10.422 -6.922 1 98.81 15 ALA B CA 1
ATOM 790 C C . ALA B 1 15 ? 2.564 -11.477 -8 1 98.81 15 ALA B C 1
ATOM 792 O O . ALA B 1 15 ? 3.018 -12.617 -7.863 1 98.81 15 ALA B O 1
ATOM 793 N N . ALA B 1 16 ? 1.872 -11.023 -9.047 1 98.81 16 ALA B N 1
ATOM 794 C CA . ALA B 1 16 ? 1.602 -11.945 -10.148 1 98.81 16 ALA B CA 1
ATOM 795 C C . ALA B 1 16 ? 2.896 -12.516 -10.719 1 98.81 16 ALA B C 1
ATOM 797 O O . ALA B 1 16 ? 3.01 -13.727 -10.922 1 98.81 16 ALA B O 1
ATOM 798 N N . LYS B 1 17 ? 3.832 -11.672 -10.906 1 98.56 17 LYS B N 1
ATOM 799 C CA . LYS B 1 17 ? 5.117 -12.102 -11.461 1 98.56 17 LYS B CA 1
ATOM 800 C C . LYS B 1 17 ? 5.816 -13.086 -10.523 1 98.56 17 LYS B C 1
ATOM 802 O O . LYS B 1 17 ? 6.348 -14.102 -10.977 1 98.56 17 LYS B O 1
ATOM 807 N N . ARG B 1 18 ? 5.809 -12.828 -9.297 1 98.62 18 ARG B N 1
ATOM 808 C CA . ARG B 1 18 ? 6.48 -13.664 -8.312 1 98.62 18 ARG B CA 1
ATOM 809 C C . ARG B 1 18 ? 5.859 -15.055 -8.266 1 98.62 18 ARG B C 1
ATOM 811 O O . ARG B 1 18 ? 6.547 -16.047 -7.977 1 98.62 18 ARG B O 1
ATOM 818 N N . TRP B 1 19 ? 4.68 -15.141 -8.531 1 98.69 19 TRP B N 1
ATOM 819 C CA . TRP B 1 19 ? 3.979 -16.422 -8.484 1 98.69 19 TRP B CA 1
ATOM 820 C C . TRP B 1 19 ? 3.846 -17.016 -9.883 1 98.69 19 TRP B C 1
ATOM 822 O O . TRP B 1 19 ? 3.027 -17.906 -10.109 1 98.69 19 TRP B O 1
ATOM 832 N N . MET B 1 20 ? 4.453 -16.359 -10.805 1 98.44 20 MET B N 1
ATOM 833 C CA . MET B 1 20 ? 4.488 -16.891 -12.164 1 98.44 20 MET B CA 1
ATOM 834 C C . MET B 1 20 ? 3.088 -16.938 -12.766 1 98.44 20 MET B C 1
ATOM 836 O O . MET B 1 20 ? 2.691 -17.953 -13.344 1 98.44 20 MET B O 1
ATOM 840 N N . LYS B 1 21 ? 2.318 -15.883 -12.547 1 98.31 21 LYS B N 1
ATOM 841 C CA . LYS B 1 21 ? 0.979 -15.719 -13.102 1 98.31 21 LYS B CA 1
ATOM 842 C C . LYS B 1 21 ? 0.951 -14.617 -14.156 1 98.31 21 LYS B C 1
ATOM 844 O O . LYS B 1 21 ? 1.93 -13.883 -14.32 1 98.31 21 LYS B O 1
ATOM 849 N N . ALA B 1 22 ? -0.208 -14.617 -14.875 1 98.31 22 ALA B N 1
ATOM 850 C CA . ALA B 1 22 ? -0.421 -13.492 -15.781 1 98.31 22 ALA B CA 1
ATOM 851 C C . ALA B 1 22 ? -0.423 -12.172 -15.023 1 98.31 22 ALA B C 1
ATOM 853 O O . ALA B 1 22 ? -0.824 -12.109 -13.859 1 98.31 22 ALA B O 1
ATOM 854 N N . ASP B 1 23 ? -0.098 -11.086 -15.711 1 98.12 23 ASP B N 1
ATOM 855 C CA . ASP B 1 23 ? 0.09 -9.781 -15.078 1 98.12 23 ASP B CA 1
ATOM 856 C C . ASP B 1 23 ? -1.192 -9.312 -14.398 1 98.12 23 ASP B C 1
ATOM 858 O O . ASP B 1 23 ? -1.142 -8.586 -13.398 1 98.12 23 ASP B O 1
ATOM 862 N N . ASP B 1 24 ? -2.322 -9.656 -14.914 1 98.5 24 ASP B N 1
ATOM 863 C CA . ASP B 1 24 ? -3.584 -9.133 -14.398 1 98.5 24 ASP B CA 1
ATOM 864 C C . ASP B 1 24 ? -4.254 -10.141 -13.469 1 98.5 24 ASP B C 1
ATOM 866 O O . ASP B 1 24 ? -5.414 -9.969 -13.086 1 98.5 24 ASP B O 1
ATOM 870 N N . TYR B 1 25 ? -3.494 -11.188 -13.148 1 98.81 25 TYR B N 1
ATOM 871 C CA . TYR B 1 25 ? -4.055 -12.281 -12.367 1 98.81 25 TYR B CA 1
ATOM 872 C C . TYR B 1 25 ? -4.691 -11.766 -11.086 1 98.81 25 TYR B C 1
ATOM 874 O O . TYR B 1 25 ? -5.855 -12.055 -10.797 1 98.81 25 TYR B O 1
ATOM 882 N N . VAL B 1 26 ? -3.973 -11.016 -10.312 1 98.81 26 VAL B N 1
ATOM 883 C CA . VAL B 1 26 ? -4.449 -10.57 -9 1 98.81 26 VAL B CA 1
ATOM 884 C C . VAL B 1 26 ? -5.676 -9.68 -9.18 1 98.81 26 VAL B C 1
ATOM 886 O O . VAL B 1 26 ? -6.66 -9.812 -8.445 1 98.81 26 VAL B O 1
ATOM 889 N N . ARG B 1 27 ? -5.594 -8.766 -10.094 1 98.56 27 ARG B N 1
ATOM 890 C CA . ARG B 1 27 ? -6.723 -7.883 -10.375 1 98.56 27 ARG B CA 1
ATOM 891 C C . ARG B 1 27 ? -7.961 -8.68 -10.758 1 98.56 27 ARG B C 1
ATOM 893 O O . ARG B 1 27 ? -9.07 -8.359 -10.336 1 98.56 27 ARG B O 1
ATOM 900 N N . GLN B 1 28 ? -7.77 -9.664 -11.539 1 98.75 28 GLN B N 1
ATOM 901 C CA . GLN B 1 28 ? -8.883 -10.492 -12 1 98.75 28 GLN B CA 1
ATOM 902 C C . GLN B 1 28 ? -9.516 -11.258 -10.836 1 98.75 28 GLN B C 1
ATOM 904 O O . GLN B 1 28 ? -10.734 -11.297 -10.695 1 98.75 28 GLN B O 1
ATOM 909 N N . VAL B 1 29 ? -8.664 -11.867 -10.078 1 98.62 29 VAL B N 1
ATOM 910 C CA . VAL B 1 29 ? -9.172 -12.641 -8.953 1 98.62 29 VAL B CA 1
ATOM 911 C C . VAL B 1 29 ? -9.875 -11.711 -7.965 1 98.62 29 VAL B C 1
ATOM 913 O O . VAL B 1 29 ? -10.953 -12.031 -7.457 1 98.62 29 VAL B O 1
ATOM 916 N N . TYR B 1 30 ? -9.281 -10.594 -7.758 1 98.69 30 TYR B N 1
ATOM 917 C CA . TYR B 1 30 ? -9.867 -9.625 -6.836 1 98.69 30 TYR B CA 1
ATOM 918 C C . TYR B 1 30 ? -11.234 -9.172 -7.32 1 98.69 30 TYR B C 1
ATOM 920 O O . TYR B 1 30 ? -12.156 -8.992 -6.52 1 98.69 30 TYR B O 1
ATOM 928 N N . ARG B 1 31 ? -11.344 -8.852 -8.555 1 98.25 31 ARG B N 1
ATOM 929 C CA . ARG B 1 31 ? -12.594 -8.391 -9.148 1 98.25 31 ARG B CA 1
ATOM 930 C C . ARG B 1 31 ? -13.672 -9.461 -9.055 1 98.25 31 ARG B C 1
ATOM 932 O O . ARG B 1 31 ? -14.836 -9.164 -8.758 1 98.25 31 ARG B O 1
ATOM 939 N N . LYS B 1 32 ? -13.344 -10.672 -9.25 1 98.31 32 LYS B N 1
ATOM 940 C CA . LYS B 1 32 ? -14.305 -11.766 -9.359 1 98.31 32 LYS B CA 1
ATOM 941 C C . LYS B 1 32 ? -14.641 -12.344 -7.992 1 98.31 32 LYS B C 1
ATOM 943 O O . LYS B 1 32 ? -15.805 -12.625 -7.695 1 98.31 32 LYS B O 1
ATOM 948 N N . THR B 1 33 ? -13.531 -12.57 -7.195 1 98.06 33 THR B N 1
ATOM 949 C CA . THR B 1 33 ? -13.703 -13.242 -5.914 1 98.06 33 THR B CA 1
ATOM 950 C C . THR B 1 33 ? -12.789 -12.633 -4.852 1 98.06 33 THR B C 1
ATOM 952 O O . THR B 1 33 ? -11.898 -13.312 -4.336 1 98.06 33 THR B O 1
ATOM 955 N N . PRO B 1 34 ? -13.109 -11.461 -4.492 1 97.69 34 PRO B N 1
ATOM 956 C CA . PRO B 1 34 ? -12.242 -10.789 -3.523 1 97.69 34 PRO B CA 1
ATOM 957 C C . PRO B 1 34 ? -12.18 -11.508 -2.18 1 97.69 34 PRO B C 1
ATOM 959 O O . PRO B 1 34 ? -11.18 -11.414 -1.469 1 97.69 34 PRO B O 1
ATOM 962 N N . GLU B 1 35 ? -13.188 -12.359 -1.849 1 98 35 GLU B N 1
ATOM 963 C CA . GLU B 1 35 ? -13.289 -13.039 -0.56 1 98 35 GLU B CA 1
ATOM 964 C C . GLU B 1 35 ? -12.273 -14.172 -0.451 1 98 35 GLU B C 1
ATOM 966 O O . GLU B 1 35 ? -12.023 -14.688 0.642 1 98 35 GLU B O 1
ATOM 971 N N . ARG B 1 36 ? -11.672 -14.445 -1.568 1 98.25 36 ARG B N 1
ATOM 972 C CA . ARG B 1 36 ? -10.648 -15.492 -1.535 1 98.25 36 ARG B CA 1
ATOM 973 C C . ARG B 1 36 ? -9.375 -14.984 -0.866 1 98.25 36 ARG B C 1
ATOM 975 O O . ARG B 1 36 ? -8.539 -15.781 -0.441 1 98.25 36 ARG B O 1
ATOM 982 N N . PHE B 1 37 ? -9.32 -13.758 -0.818 1 98.75 37 PHE B N 1
ATOM 983 C CA . PHE B 1 37 ? -8.219 -13.188 -0.045 1 98.75 37 PHE B CA 1
ATOM 984 C C . PHE B 1 37 ? -8.602 -13.062 1.426 1 98.75 37 PHE B C 1
ATOM 986 O O . PHE B 1 37 ? -9.617 -12.453 1.759 1 98.75 37 PHE B O 1
ATOM 993 N N . PRO B 1 38 ? -7.777 -13.633 2.244 1 98.38 38 PRO B N 1
ATOM 994 C CA . PRO B 1 38 ? -8.055 -13.398 3.664 1 98.38 38 PRO B CA 1
ATOM 995 C C . PRO B 1 38 ? -8.125 -11.914 4.012 1 98.38 38 PRO B C 1
ATOM 997 O O . PRO B 1 38 ? -7.406 -11.102 3.424 1 98.38 38 PRO B O 1
ATOM 1000 N N . ALA B 1 39 ? -8.836 -11.664 5.023 1 97.44 39 ALA B N 1
ATOM 1001 C CA . ALA B 1 39 ? -8.984 -10.281 5.461 1 97.44 39 ALA B CA 1
ATOM 1002 C C . ALA B 1 39 ? -7.625 -9.664 5.785 1 97.44 39 ALA B C 1
ATOM 1004 O O . ALA B 1 39 ? -6.801 -10.281 6.457 1 97.44 39 ALA B O 1
ATOM 1005 N N . GLY B 1 40 ? -7.375 -8.5 5.191 1 97.75 40 GLY B N 1
ATOM 1006 C CA . GLY B 1 40 ? -6.168 -7.758 5.531 1 97.75 40 GLY B CA 1
ATOM 1007 C C . GLY B 1 40 ? -4.996 -8.086 4.629 1 97.75 40 GLY B C 1
ATOM 1008 O O . GLY B 1 40 ? -3.92 -7.5 4.762 1 97.75 40 GLY B O 1
ATOM 1009 N N . THR B 1 41 ? -5.234 -8.914 3.674 1 98.5 41 THR B N 1
ATOM 1010 C CA . THR B 1 41 ? -4.086 -9.352 2.891 1 98.5 41 THR B CA 1
ATOM 1011 C C . THR B 1 41 ? -4.086 -8.703 1.512 1 98.5 41 THR B C 1
ATOM 1013 O O . THR B 1 41 ? -3.162 -8.906 0.723 1 98.5 41 THR B O 1
ATOM 1016 N N . ILE B 1 42 ? -5.148 -7.973 1.252 1 98.62 42 ILE B N 1
ATOM 1017 C CA . ILE B 1 42 ? -5.203 -7.199 0.016 1 98.62 42 ILE B CA 1
ATOM 1018 C C . ILE B 1 42 ? -5.957 -5.895 0.259 1 98.62 42 ILE B C 1
ATOM 1020 O O . ILE B 1 4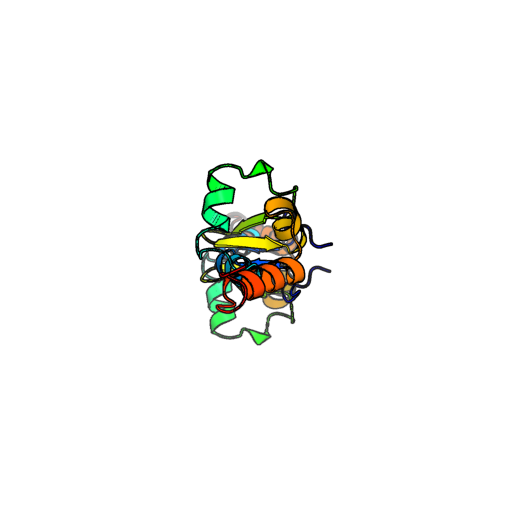2 ? -6.914 -5.855 1.034 1 98.62 42 ILE B O 1
ATOM 1024 N N . ARG B 1 43 ? -5.523 -4.863 -0.415 1 97.94 43 ARG B N 1
ATOM 1025 C CA . ARG B 1 43 ? -6.172 -3.562 -0.284 1 97.94 43 ARG B CA 1
ATOM 1026 C C . ARG B 1 43 ? -5.895 -2.686 -1.5 1 97.94 43 ARG B C 1
ATOM 1028 O O . ARG B 1 43 ? -4.789 -2.701 -2.045 1 97.94 43 ARG B O 1
ATOM 1035 N N . LYS B 1 44 ? -6.891 -1.982 -1.821 1 96.62 44 LYS B N 1
ATOM 1036 C CA . LYS B 1 44 ? -6.762 -1.021 -2.912 1 96.62 44 LYS B CA 1
ATOM 1037 C C . LYS B 1 44 ? -6.395 0.364 -2.385 1 96.62 44 LYS B C 1
ATOM 1039 O O . LYS B 1 44 ? -7.07 0.895 -1.5 1 96.62 44 LYS B O 1
ATOM 1044 N N . PHE B 1 45 ? -5.348 0.941 -2.873 1 97.12 45 PHE B N 1
ATOM 1045 C CA . PHE B 1 45 ? -4.957 2.33 -2.668 1 97.12 45 PHE B CA 1
ATOM 1046 C C . PHE B 1 45 ? -5.062 3.121 -3.967 1 97.12 45 PHE B C 1
ATOM 1048 O O . PHE B 1 45 ? -4.16 3.068 -4.805 1 97.12 45 PHE B O 1
ATOM 1055 N N . GLY B 1 46 ? -6.102 3.914 -4.012 1 92.5 46 GLY B N 1
ATOM 1056 C CA . GLY B 1 46 ? -6.367 4.457 -5.336 1 92.5 46 GLY B CA 1
ATOM 1057 C C . GLY B 1 46 ? -6.668 3.389 -6.367 1 92.5 46 GLY B C 1
ATOM 1058 O O . GLY B 1 46 ? -7.59 2.588 -6.191 1 92.5 46 GLY B O 1
ATOM 1059 N N . LYS B 1 47 ? -5.855 3.385 -7.336 1 92.94 47 LYS B N 1
ATOM 1060 C CA . LYS B 1 47 ? -6.07 2.398 -8.391 1 92.94 47 LYS B CA 1
ATOM 1061 C C . LYS B 1 47 ? -5.16 1.19 -8.211 1 92.94 47 LYS B C 1
ATOM 1063 O O . LYS B 1 47 ? -5.27 0.204 -8.938 1 92.94 47 LYS B O 1
ATOM 1068 N N . GLN B 1 48 ? -4.332 1.236 -7.242 1 96.56 48 GLN B N 1
ATOM 1069 C CA . GLN B 1 48 ? -3.332 0.188 -7.078 1 96.56 48 GLN B CA 1
ATOM 1070 C C . GLN B 1 48 ? -3.773 -0.837 -6.039 1 96.56 48 GLN B C 1
ATOM 1072 O O . GLN B 1 48 ? -4.199 -0.471 -4.941 1 96.56 48 GLN B O 1
ATOM 1077 N N . LEU B 1 49 ? -3.676 -2.111 -6.465 1 98.25 49 LEU B N 1
ATOM 1078 C CA . LEU B 1 49 ? -3.873 -3.201 -5.516 1 98.25 49 LEU B CA 1
ATOM 1079 C C . LEU B 1 49 ? -2.551 -3.609 -4.871 1 98.25 49 LEU B C 1
ATOM 1081 O O . LEU B 1 49 ? -1.571 -3.877 -5.574 1 98.25 49 LEU B O 1
ATOM 1085 N N . VAL B 1 50 ? -2.584 -3.582 -3.623 1 98.62 50 VAL B N 1
ATOM 1086 C CA . VAL B 1 50 ? -1.451 -4.078 -2.85 1 98.62 50 VAL B CA 1
ATOM 1087 C C . VAL B 1 50 ? -1.846 -5.355 -2.115 1 98.62 50 VAL B C 1
ATOM 1089 O O . VAL B 1 50 ? -2.951 -5.457 -1.579 1 98.62 50 VAL B O 1
ATOM 1092 N N . VAL B 1 51 ? -0.983 -6.352 -2.115 1 98.81 51 VAL B N 1
ATOM 1093 C CA . VAL B 1 51 ? -1.308 -7.664 -1.566 1 98.81 51 VAL B CA 1
ATOM 1094 C C . VAL B 1 51 ? -0.12 -8.195 -0.767 1 98.81 51 VAL B C 1
ATOM 1096 O O . VAL B 1 51 ? 1.024 -7.809 -1.011 1 98.81 51 VAL B O 1
ATOM 1099 N N . THR B 1 52 ? -0.417 -9.047 0.176 1 98.62 52 THR B N 1
ATOM 1100 C CA . THR B 1 52 ? 0.641 -9.641 0.987 1 98.62 52 THR B CA 1
ATOM 1101 C C . THR B 1 52 ? 0.993 -11.039 0.48 1 98.62 52 THR B C 1
ATOM 1103 O O . THR B 1 52 ? 0.228 -11.641 -0.276 1 98.62 52 THR B O 1
ATOM 1106 N N . ARG B 1 53 ? 2.105 -11.5 0.924 1 98.56 53 ARG B N 1
ATOM 1107 C CA . ARG B 1 53 ? 2.525 -12.859 0.626 1 98.56 53 ARG B CA 1
ATOM 1108 C C . ARG B 1 53 ? 1.475 -13.867 1.078 1 98.56 53 ARG B C 1
ATOM 1110 O O . ARG B 1 53 ? 1.13 -14.789 0.334 1 98.56 53 ARG B O 1
ATOM 1117 N N . LYS B 1 54 ? 0.96 -13.695 2.295 1 98.5 54 LYS B N 1
ATOM 1118 C CA . LYS B 1 54 ? -0.085 -14.586 2.791 1 98.5 54 LYS B CA 1
ATOM 1119 C C . LYS B 1 54 ? -1.292 -14.594 1.857 1 98.5 54 LYS B C 1
ATOM 1121 O O . LYS B 1 54 ? -1.854 -15.648 1.565 1 98.5 54 LYS B O 1
ATOM 1126 N N . GLY B 1 55 ? -1.661 -13.414 1.428 1 98.69 55 GLY B N 1
ATOM 1127 C CA . GLY B 1 55 ? -2.764 -13.328 0.484 1 98.69 55 GLY B CA 1
ATOM 1128 C C . GLY B 1 55 ? -2.543 -14.148 -0.772 1 98.69 55 GLY B C 1
ATOM 1129 O O . GLY B 1 55 ? -3.424 -14.906 -1.191 1 98.69 55 GLY B O 1
ATOM 1130 N N . MET B 1 56 ? -1.371 -14.023 -1.302 1 98.88 56 MET B N 1
ATOM 1131 C CA . MET B 1 56 ? -1.046 -14.742 -2.529 1 98.88 56 MET B CA 1
ATOM 1132 C C . MET B 1 56 ? -1.021 -16.25 -2.285 1 98.88 56 MET B C 1
ATOM 1134 O O . MET B 1 56 ? -1.515 -17.016 -3.105 1 98.88 56 MET B O 1
ATOM 1138 N N . GLU B 1 57 ? -0.462 -16.703 -1.205 1 98.75 57 GLU B N 1
ATOM 1139 C CA . GLU B 1 57 ? -0.393 -18.125 -0.886 1 98.75 57 GLU B CA 1
ATOM 1140 C C . GLU B 1 57 ? -1.788 -18.734 -0.768 1 98.75 57 GLU B C 1
ATOM 1142 O O . GLU B 1 57 ? -2.039 -19.828 -1.276 1 98.75 57 GLU B O 1
ATOM 1147 N N . VAL B 1 58 ? -2.674 -18.031 -0.164 1 98.69 58 VAL B N 1
ATOM 1148 C CA . VAL B 1 58 ? -4.012 -18.562 0.081 1 98.69 58 VAL B CA 1
ATOM 1149 C C . VAL B 1 58 ? -4.805 -18.578 -1.225 1 98.69 58 VAL B C 1
ATOM 1151 O O . VAL B 1 58 ? -5.406 -19.609 -1.57 1 98.69 58 VAL B O 1
ATOM 1154 N N . VAL B 1 59 ? -4.727 -17.516 -1.972 1 98.69 59 VAL B N 1
ATOM 1155 C CA . VAL B 1 59 ? -5.586 -17.406 -3.143 1 98.69 59 VAL B CA 1
ATOM 1156 C C . VAL B 1 59 ? -5.125 -18.375 -4.223 1 98.69 59 VAL B C 1
ATOM 1158 O O . VAL B 1 59 ? -5.938 -18.891 -5 1 98.69 59 VAL B O 1
ATOM 1161 N N . THR B 1 60 ? -3.824 -18.641 -4.25 1 98.5 60 THR B N 1
ATOM 1162 C CA . THR B 1 60 ? -3.289 -19.516 -5.285 1 98.5 60 THR B CA 1
ATOM 1163 C C . THR B 1 60 ? -3.199 -20.953 -4.785 1 98.5 60 THR B C 1
ATOM 1165 O O . THR B 1 60 ? -3.086 -21.891 -5.582 1 98.5 60 THR B O 1
ATOM 1168 N N . GLY B 1 61 ? -3.072 -21.094 -3.439 1 98.5 61 GLY B N 1
ATOM 1169 C CA . GLY B 1 61 ? -2.91 -22.422 -2.855 1 98.5 61 GLY B CA 1
ATOM 1170 C C . GLY B 1 61 ? -1.48 -22.922 -2.904 1 98.5 61 GLY B C 1
ATOM 1171 O O . GLY B 1 61 ? -1.227 -24.109 -2.68 1 98.5 61 GLY B O 1
ATOM 1172 N N . GLU B 1 62 ? -0.551 -22.094 -3.275 1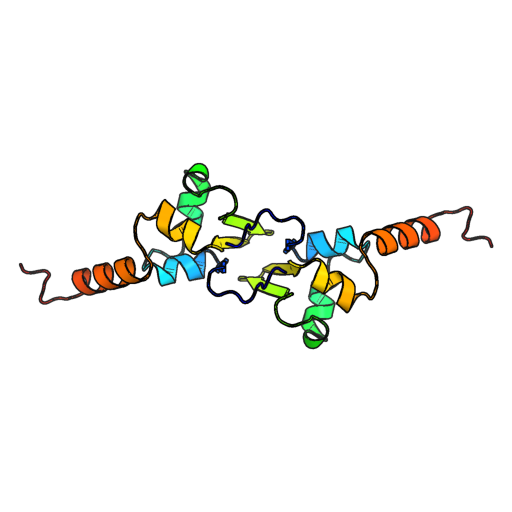 98.38 62 GLU B N 1
ATOM 1173 C CA . GLU B 1 62 ? 0.86 -22.453 -3.361 1 98.38 62 GLU B CA 1
ATOM 1174 C C . GLU B 1 62 ? 1.754 -21.344 -2.828 1 98.38 62 GLU B C 1
ATOM 1176 O O . GLU B 1 62 ? 1.38 -20.172 -2.865 1 98.38 62 GLU B O 1
ATOM 1181 N N . THR B 1 63 ? 2.898 -21.719 -2.371 1 98.62 63 THR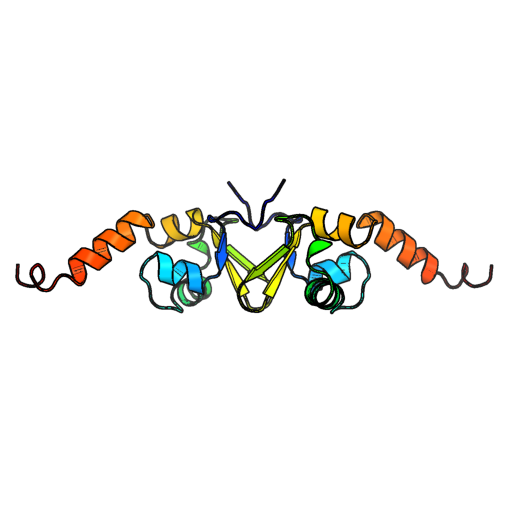 B N 1
ATOM 1182 C CA . THR B 1 63 ? 3.916 -20.75 -1.987 1 98.62 63 THR B CA 1
ATOM 1183 C C . THR B 1 63 ? 4.637 -20.203 -3.217 1 98.62 63 THR B C 1
ATOM 1185 O O . THR B 1 63 ? 4.52 -20.766 -4.309 1 98.62 63 THR B O 1
ATOM 1188 N N . GLU B 1 64 ? 5.289 -19.094 -2.908 1 98.56 64 GLU B N 1
ATOM 1189 C CA . GLU B 1 64 ? 6.078 -18.516 -3.988 1 98.56 64 GLU B CA 1
ATOM 1190 C C . GLU B 1 64 ? 7.055 -19.531 -4.57 1 98.56 64 GLU B C 1
ATOM 1192 O O . GLU B 1 64 ? 7.207 -19.625 -5.789 1 98.56 64 GLU B O 1
ATOM 1197 N N . ILE B 1 65 ? 7.707 -20.219 -3.742 1 98.25 65 ILE B N 1
ATOM 1198 C CA . ILE B 1 65 ? 8.703 -21.203 -4.148 1 98.25 65 ILE B CA 1
ATOM 1199 C C . ILE B 1 65 ? 8.031 -22.297 -4.977 1 98.25 65 ILE B C 1
ATOM 1201 O O . ILE B 1 65 ? 8.539 -22.688 -6.031 1 98.25 65 ILE B O 1
ATOM 1205 N N . GLU B 1 66 ? 6.941 -22.812 -4.488 1 98.31 66 GLU B N 1
ATOM 1206 C CA . GLU B 1 66 ? 6.199 -23.844 -5.211 1 98.31 66 GLU B CA 1
ATOM 1207 C C . GLU B 1 66 ? 5.789 -23.344 -6.598 1 98.31 66 GLU B C 1
ATOM 1209 O O . GLU B 1 66 ? 5.883 -24.094 -7.574 1 98.31 66 GLU B O 1
ATOM 1214 N N . ALA B 1 67 ? 5.391 -22.109 -6.691 1 98.25 67 ALA B N 1
ATOM 1215 C CA . ALA B 1 67 ? 4.977 -21.531 -7.969 1 98.25 67 ALA B CA 1
ATOM 1216 C C . ALA B 1 67 ? 6.129 -21.531 -8.969 1 98.25 67 ALA B C 1
ATOM 1218 O O . ALA B 1 67 ? 5.941 -21.875 -10.141 1 98.25 67 ALA B O 1
ATOM 1219 N N . LYS B 1 68 ? 7.227 -21.172 -8.492 1 97.5 68 LYS B N 1
ATOM 1220 C CA . LYS B 1 68 ? 8.406 -21.109 -9.352 1 97.5 68 LYS B CA 1
ATOM 1221 C C . LYS B 1 68 ? 8.859 -22.5 -9.758 1 97.5 68 LYS B C 1
ATOM 1223 O O . LYS B 1 68 ? 9.297 -22.719 -10.891 1 97.5 68 LYS B O 1
ATOM 1228 N N . GLN B 1 69 ? 8.742 -23.406 -8.859 1 97 69 GLN B N 1
ATOM 1229 C CA . GLN B 1 69 ? 9.102 -24.797 -9.172 1 97 69 GLN B CA 1
ATOM 1230 C C . GLN B 1 69 ? 8.164 -25.375 -10.227 1 97 69 GLN B C 1
ATOM 1232 O O . GLN B 1 69 ? 8.609 -26.031 -11.172 1 97 69 GLN B O 1
ATOM 1237 N N . PHE B 1 70 ? 6.918 -25.125 -10.047 1 94.81 70 PHE B N 1
ATOM 1238 C CA . PHE B 1 70 ? 5.93 -25.625 -11 1 94.81 70 PHE B CA 1
ATOM 1239 C C . PHE B 1 70 ? 6.137 -25 -12.375 1 94.81 70 PHE B C 1
ATOM 1241 O O . PHE B 1 70 ? 6.004 -25.688 -13.391 1 94.81 70 PHE B O 1
ATOM 1248 N N . ALA B 1 71 ? 6.457 -23.766 -12.383 1 93.75 71 ALA B N 1
ATOM 1249 C CA . ALA B 1 71 ? 6.703 -23.078 -13.648 1 93.75 71 ALA B CA 1
ATOM 1250 C C . ALA B 1 71 ? 7.93 -23.656 -14.352 1 93.75 71 ALA B C 1
ATOM 1252 O O . ALA B 1 71 ? 7.941 -23.781 -15.578 1 93.75 71 ALA B O 1
ATOM 1253 N N . SER B 1 72 ? 8.914 -23.922 -13.562 1 92.88 72 SER B N 1
ATOM 1254 C CA . SER B 1 72 ? 10.141 -24.484 -14.133 1 92.88 72 SER B CA 1
ATOM 1255 C C . SER B 1 72 ? 9.891 -25.875 -14.727 1 92.88 72 SER B C 1
ATOM 1257 O O . SER B 1 72 ? 10.461 -26.219 -15.766 1 92.88 72 SER B O 1
ATOM 1259 N N . ILE B 1 73 ? 9.094 -26.625 -14.109 1 91.38 73 ILE B N 1
ATOM 1260 C CA . ILE B 1 73 ? 8.766 -27.969 -14.562 1 91.38 73 ILE B CA 1
ATOM 1261 C C . ILE B 1 73 ? 7.957 -27.891 -15.852 1 91.38 73 ILE B C 1
ATOM 1263 O O . ILE B 1 73 ? 8.219 -28.641 -16.797 1 91.38 73 ILE B O 1
ATOM 1267 N N . ARG B 1 74 ? 7.078 -26.922 -15.867 1 90.94 74 ARG B N 1
ATOM 1268 C CA . ARG B 1 74 ? 6.195 -26.781 -17.031 1 90.94 74 ARG B CA 1
ATOM 1269 C C . ARG B 1 74 ? 6.953 -26.234 -18.234 1 90.94 74 ARG B C 1
ATOM 1271 O O . ARG B 1 74 ? 6.586 -26.516 -19.375 1 90.94 74 ARG B O 1
ATOM 1278 N N . GLN B 1 75 ? 7.98 -25.531 -18.016 1 88.69 75 GLN B N 1
ATOM 1279 C CA . GLN B 1 75 ? 8.711 -24.906 -19.109 1 88.69 75 GLN B CA 1
ATOM 1280 C C . GLN B 1 75 ? 9.898 -25.75 -19.547 1 88.69 75 GLN B C 1
ATOM 1282 O O . GLN B 1 75 ? 10.594 -25.422 -20.5 1 88.69 75 GLN B O 1
ATOM 1287 N N . ASP B 1 76 ? 10.102 -26.766 -18.703 1 84.06 76 ASP B N 1
ATOM 1288 C CA . ASP B 1 76 ? 11.188 -27.672 -19.047 1 84.06 76 ASP B CA 1
ATOM 1289 C C . ASP B 1 76 ? 10.852 -28.484 -20.297 1 84.06 76 ASP B C 1
ATOM 1291 O O . ASP B 1 76 ? 9.93 -29.297 -20.281 1 84.06 76 ASP B O 1
ATOM 1295 N N . PRO B 1 77 ? 11.43 -28.234 -21.453 1 78.12 77 PRO B N 1
ATOM 1296 C CA . PRO B 1 77 ? 11.156 -28.969 -22.688 1 78.12 77 PRO B CA 1
ATOM 1297 C C . PRO B 1 77 ? 11.383 -30.469 -22.562 1 78.12 77 PRO B C 1
ATOM 1299 O O . PRO B 1 77 ? 10.781 -31.25 -23.297 1 78.12 77 PRO B O 1
ATOM 1302 N N . ASN B 1 78 ? 12.297 -30.781 -21.75 1 74.62 78 ASN B N 1
ATOM 1303 C CA . ASN B 1 78 ? 12.609 -32.188 -21.609 1 74.62 78 ASN B CA 1
ATOM 1304 C C . ASN B 1 78 ? 11.523 -32.938 -20.828 1 74.62 78 ASN B C 1
ATOM 1306 O O . ASN B 1 78 ? 11.5 -34.156 -20.797 1 74.62 78 ASN B O 1
ATOM 1310 N N . ILE B 1 79 ? 10.805 -32.312 -20.031 1 60.22 79 ILE B N 1
ATOM 1311 C CA . ILE B 1 79 ? 9.758 -32.906 -19.219 1 60.22 79 ILE B CA 1
ATOM 1312 C C . ILE B 1 79 ? 8.469 -33 -20.031 1 60.22 79 ILE B C 1
ATOM 1314 O O . ILE B 1 79 ? 7.594 -33.812 -19.734 1 60.22 79 ILE B O 1
ATOM 1318 N N . ARG B 1 80 ? 8.164 -32.094 -20.922 1 55.03 80 ARG B N 1
ATOM 1319 C CA . ARG B 1 80 ? 6.914 -32.125 -21.688 1 55.03 80 ARG B CA 1
ATOM 1320 C C . ARG B 1 80 ? 6.676 -33.5 -22.297 1 55.03 80 ARG B C 1
ATOM 1322 O O . ARG B 1 80 ? 5.539 -33.844 -22.609 1 55.03 80 ARG B O 1
ATOM 1329 N N . ASP B 1 81 ? 7.68 -34.156 -22.656 1 49.44 81 ASP B N 1
ATOM 1330 C CA . ASP B 1 81 ? 7.531 -35.375 -23.438 1 49.44 81 ASP B CA 1
ATOM 1331 C C . ASP B 1 81 ? 7.254 -36.562 -22.547 1 49.44 81 ASP B C 1
ATOM 1333 O O . ASP B 1 81 ? 7.18 -37.688 -23.016 1 49.44 81 ASP B O 1
ATOM 1337 N N . LEU B 1 82 ? 7.145 -36.281 -21.234 1 41.12 82 LEU B N 1
ATOM 1338 C CA . LEU B 1 82 ? 6.852 -37.562 -20.578 1 41.12 82 LEU B CA 1
ATOM 1339 C C . LEU B 1 82 ? 5.352 -37.812 -20.531 1 41.12 82 LEU B C 1
ATOM 1341 O O . LEU B 1 82 ? 4.562 -36.906 -20.312 1 41.12 82 LEU B O 1
#

Foldseek 3Di:
DDDPPDPQKDWQQVLCVLLVHDSCVSVVCCVVPVVQFPPPQWDDDPNIIMGGQSRSCRSVVHHSVRSVVVVCCVPPPVNVVD/DDDCPDPQKDWQQVLCVLLVHDRCVSVVCCVVPVVQFPPPQWDDDPNIIMGGQSRSCRSVVHHSVRSVVVVCCVPPPVNVVD

Nearest PDB structures (foldseek):
  4p0y-assembly2_B  TM=8.121E-01  e=6.521E-03  Enterococcus faecalis
  8bqd-assembly1_K  TM=4.925E-01  e=5.134E-01  Saccharomyces cerevisiae
  2cxi-assembly1_C  TM=4.300E-01  e=3.626E+00  Pyrococcus horikoshii OT3
  4jba-assembly1_B  TM=4.131E-01  e=4.131E+00  Escherichia coli K-12
  4p0y-assembly2_B  TM=8.130E-01  e=8.768E-03  Enterococcus faecalis

Sequence (164 aa):
MIDLRDRDIMSSMEAAKRWMKADDYVRQVYRKTPERFPAGTIRKFGKQLVVTRKGMEVVTGETEIEAKQFASIRQDPNIRDLMIDLRDRDIMSSMEAAKRWMKADDYVRQVYRKTPERFPAGTIRKFGKQLVVTRKGMEVVTGETEIEAKQFASIRQDPNIRDL

pLDDT: mean 94.19, std 10.87, range [40.72, 98.88]

Secondary structure (DSSP, 8-state):
---TT-TTEEEHHHHHHHTT--TTHHHHHHHH-GGGSPTTSEEEETTEEEEEHHHHHHHHSS-HHHHHHHHHHHH-TTTTT-/---TT-TTEEEHHHHHHHTT--TTHHHHHHHH-GGGSPTTSEEEETTEEEEEHHHHHHHHSS-HHHHHHHHHHHH-TTTTT-

Organism: Levilactobacillus brevis (strain ATCC 367 / BCRC 12310 / CIP 105137 / JCM 1170 / LMG 11437 / NCIMB 947 / NCTC 947) (NCBI:txid387344)

InterPro domains:
  IPR045403 Helix-turn-helix domain, Firmicutes-type [PF20038] (2-64)

Solvent-accessible surface area (backbone atoms only — not comparable to full-atom values): 8958 Å² total; per-residue (Å²): 135,82,52,62,68,41,83,51,49,36,32,31,50,58,48,15,52,58,42,69,44,56,63,57,44,47,59,50,45,45,72,75,46,50,79,55,37,51,89,31,19,56,43,72,39,85,90,31,46,36,33,25,51,67,21,50,27,58,60,71,69,42,47,54,66,54,28,47,51,52,52,50,52,70,65,30,74,82,54,67,76,107,134,85,53,62,69,40,82,51,50,35,31,32,52,58,47,16,51,58,41,68,45,57,63,56,44,46,58,50,44,44,73,75,45,49,79,55,36,52,89,29,20,54,44,72,38,86,89,32,45,35,32,26,50,68,21,50,28,59,59,70,71,41,47,54,66,55,29,48,51,53,51,50,53,71,66,31,73,82,53,68,77,106

Radius of gyration: 20.3 Å; Cα contacts (8 Å, |Δi|>4): 230; chains: 2; bounding box: 29×76×41 Å